Protein AF-A0A484ZU88-F1 (afdb_monomer_lite)

Sequence (55 aa):
MNLRELLMVMLLVVLLILLGVYPQPI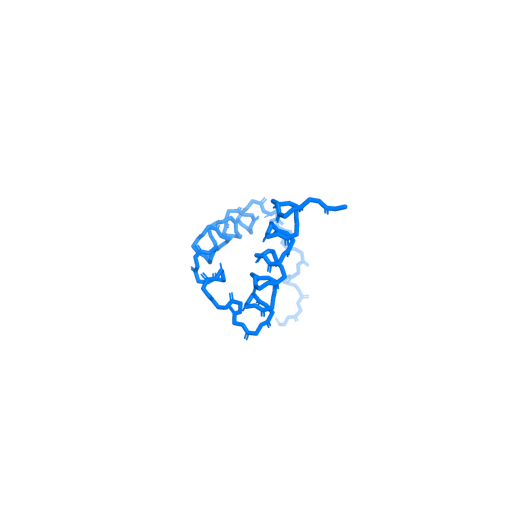LDTSYSAVSTIQKWFSAAAPVYPEMSIGM

Organism: NCBI:txid82979

Structure (mmCIF, N/CA/C/O backbone):
data_AF-A0A484ZU88-F1
#
_entry.id   AF-A0A484ZU88-F1
#
loop_
_atom_site.group_PDB
_atom_site.id
_atom_site.type_symbol
_atom_site.label_atom_id
_atom_site.label_alt_id
_atom_site.label_comp_id
_atom_site.label_asym_id
_atom_site.label_entity_id
_atom_site.label_seq_id
_atom_site.pdbx_PDB_ins_code
_atom_site.Cartn_x
_atom_site.Cartn_y
_atom_site.Cartn_z
_atom_site.occupancy
_atom_site.B_iso_or_equiv
_atom_site.auth_seq_id
_atom_site.auth_comp_id
_atom_site.auth_asym_id
_atom_site.auth_atom_id
_atom_site.pdbx_PDB_model_num
ATOM 1 N N . MET A 1 1 ? -4.098 8.620 25.338 1.00 68.44 1 MET A N 1
ATOM 2 C CA . MET A 1 1 ? -4.577 8.245 23.994 1.00 68.44 1 MET A CA 1
ATOM 3 C C . MET A 1 1 ? -6.027 8.655 23.880 1.00 68.44 1 MET A C 1
ATOM 5 O O . MET A 1 1 ? -6.825 8.263 24.726 1.00 68.44 1 MET A O 1
ATOM 9 N N . ASN A 1 2 ? -6.346 9.483 22.894 1.00 93.00 2 ASN A N 1
ATOM 10 C CA . ASN A 1 2 ? -7.708 9.951 22.644 1.00 93.00 2 ASN A CA 1
ATOM 11 C C . ASN A 1 2 ? -8.461 8.979 21.726 1.00 93.00 2 ASN A C 1
ATOM 13 O O . ASN A 1 2 ? -7.846 8.251 20.948 1.00 93.00 2 ASN A O 1
ATOM 17 N N . LEU A 1 3 ? -9.799 8.998 21.760 1.00 96.19 3 LEU A N 1
ATOM 18 C CA . LEU A 1 3 ? -10.636 8.075 20.977 1.00 96.19 3 LEU A CA 1
ATOM 19 C C . LEU A 1 3 ? -10.294 8.080 19.474 1.00 96.19 3 LEU A C 1
ATOM 21 O O . LEU A 1 3 ? -10.261 7.032 18.843 1.00 96.19 3 LEU A O 1
ATOM 25 N N . ARG A 1 4 ? -9.968 9.247 18.907 1.00 96.94 4 ARG A N 1
ATOM 26 C CA . ARG A 1 4 ? -9.555 9.392 17.499 1.00 96.94 4 ARG A CA 1
ATOM 27 C C . ARG A 1 4 ? -8.267 8.631 17.173 1.00 96.94 4 ARG A C 1
ATOM 29 O O . ARG A 1 4 ? -8.184 7.992 16.132 1.00 96.94 4 ARG A O 1
ATOM 36 N N . GLU A 1 5 ? -7.275 8.714 18.056 1.00 96.62 5 GLU A N 1
ATOM 37 C CA . GLU A 1 5 ? -5.988 8.025 17.904 1.00 96.62 5 GLU A CA 1
ATOM 38 C C . GLU A 1 5 ? -6.187 6.514 18.017 1.00 96.62 5 GLU A C 1
ATOM 40 O O . GLU A 1 5 ? -5.693 5.765 17.180 1.00 96.62 5 GLU A O 1
ATOM 45 N N . LEU A 1 6 ? -6.985 6.077 18.999 1.00 96.44 6 LEU A N 1
ATOM 46 C CA . LEU A 1 6 ? -7.325 4.669 19.185 1.00 96.44 6 LEU A CA 1
ATOM 47 C C . LEU A 1 6 ? -8.031 4.092 17.949 1.00 96.44 6 LEU A C 1
ATOM 49 O O . LEU A 1 6 ? -7.664 3.016 17.488 1.00 96.44 6 LEU A O 1
ATOM 53 N N . LEU A 1 7 ? -9.000 4.814 17.379 1.00 97.31 7 LEU A N 1
ATOM 54 C CA . LEU A 1 7 ? -9.713 4.385 16.172 1.00 97.31 7 LEU A CA 1
ATOM 55 C C . LEU A 1 7 ? -8.794 4.298 14.947 1.00 97.31 7 LEU A C 1
ATOM 57 O O . LEU A 1 7 ? -8.890 3.332 14.194 1.00 97.31 7 LEU A O 1
ATOM 61 N N . MET A 1 8 ? -7.885 5.261 14.759 1.00 97.44 8 MET A N 1
ATOM 62 C CA . MET A 1 8 ? -6.903 5.206 13.668 1.00 97.44 8 MET A CA 1
ATOM 63 C C . MET A 1 8 ? -5.976 3.997 13.803 1.00 97.44 8 MET A C 1
ATOM 65 O O . MET A 1 8 ? -5.762 3.282 12.827 1.00 97.44 8 MET A O 1
ATOM 69 N N . VAL A 1 9 ? -5.466 3.729 15.008 1.00 97.44 9 VAL A N 1
ATOM 70 C CA . VAL A 1 9 ? -4.603 2.564 15.249 1.00 97.44 9 VAL A CA 1
ATOM 71 C C . VAL A 1 9 ? -5.373 1.261 15.030 1.00 97.44 9 VAL A C 1
ATOM 73 O O . VAL A 1 9 ? -4.868 0.374 14.349 1.00 97.44 9 VAL A O 1
ATOM 76 N N . MET A 1 10 ? -6.606 1.152 15.531 1.00 96.81 10 MET A N 1
ATOM 77 C CA . MET A 1 10 ? -7.436 -0.041 15.325 1.00 96.81 10 MET A CA 1
ATOM 78 C C . MET A 1 10 ? -7.741 -0.284 13.842 1.00 96.81 10 MET A C 1
ATOM 80 O O . MET A 1 10 ? -7.658 -1.422 13.384 1.00 96.81 10 MET A O 1
ATOM 84 N N . LEU A 1 11 ? -8.020 0.772 13.072 1.00 97.50 11 LEU A N 1
ATOM 85 C CA . LEU A 1 11 ? -8.190 0.682 11.620 1.00 97.50 11 LEU A CA 1
ATOM 86 C C . LEU A 1 11 ? -6.921 0.135 10.952 1.00 97.50 11 LEU A C 1
ATOM 88 O O . LEU A 1 11 ? -7.006 -0.806 10.163 1.00 97.50 11 LEU A O 1
ATOM 92 N N . LEU A 1 12 ? -5.748 0.680 11.287 1.00 97.44 12 LEU A N 1
ATOM 93 C CA . LEU A 1 12 ? -4.473 0.212 10.733 1.00 97.44 12 LEU A CA 1
ATOM 94 C C . LEU A 1 12 ? -4.202 -1.256 11.070 1.00 97.44 12 LEU A C 1
ATOM 96 O O . LEU A 1 12 ? -3.772 -2.005 10.197 1.00 97.44 12 LEU A O 1
ATOM 100 N N . VAL A 1 13 ? -4.490 -1.685 12.300 1.00 98.06 13 VAL A N 1
ATOM 101 C CA . VAL A 1 13 ? -4.339 -3.087 12.715 1.00 98.06 13 VAL A CA 1
ATOM 102 C C . VAL A 1 13 ? -5.221 -4.003 11.868 1.00 98.06 13 VAL A C 1
ATOM 104 O O . VAL A 1 13 ? -4.736 -5.013 11.362 1.00 98.06 13 VAL A O 1
ATOM 107 N N . VAL A 1 14 ? -6.489 -3.640 11.655 1.00 97.75 14 VAL A N 1
ATOM 108 C CA . VAL A 1 14 ? -7.401 -4.422 10.806 1.00 97.75 14 VAL A CA 1
ATOM 109 C C . VAL A 1 14 ? -6.882 -4.504 9.370 1.00 97.75 14 VAL A C 1
ATOM 111 O O . VAL A 1 14 ? -6.858 -5.595 8.800 1.00 97.75 14 VAL A O 1
ATOM 114 N N . LEU A 1 15 ? -6.419 -3.388 8.796 1.00 96.50 15 LEU A N 1
ATOM 115 C CA . LEU A 1 15 ? -5.841 -3.381 7.449 1.00 96.50 15 LEU A CA 1
ATOM 116 C C . LEU A 1 15 ? -4.579 -4.245 7.350 1.00 96.50 15 LEU A C 1
ATOM 118 O O . LEU A 1 15 ? -4.420 -4.957 6.363 1.00 96.50 15 LEU A O 1
ATOM 122 N N . LEU A 1 16 ? -3.705 -4.224 8.359 1.00 96.38 16 LEU A N 1
ATOM 123 C CA . LEU A 1 16 ? -2.494 -5.049 8.391 1.00 96.38 16 LEU A CA 1
ATOM 124 C C . LEU A 1 16 ? -2.813 -6.542 8.483 1.00 96.38 16 LEU A C 1
ATOM 126 O O . LEU A 1 16 ? -2.190 -7.341 7.788 1.00 96.38 16 LEU A O 1
ATOM 130 N N . ILE A 1 17 ? -3.796 -6.922 9.303 1.00 97.38 17 ILE A N 1
ATOM 131 C CA . ILE A 1 17 ? -4.242 -8.318 9.397 1.00 97.38 17 ILE A CA 1
ATOM 132 C C . ILE A 1 17 ? -4.850 -8.760 8.064 1.00 97.38 17 ILE A C 1
ATOM 134 O O . ILE A 1 17 ? -4.487 -9.818 7.553 1.00 97.38 17 ILE A O 1
ATOM 138 N N . LEU A 1 18 ? -5.732 -7.945 7.475 1.00 96.06 18 LEU A N 1
ATOM 139 C CA . LEU A 1 18 ? -6.344 -8.251 6.183 1.00 96.06 18 LEU A CA 1
ATOM 140 C C . LEU A 1 18 ? -5.285 -8.396 5.084 1.00 96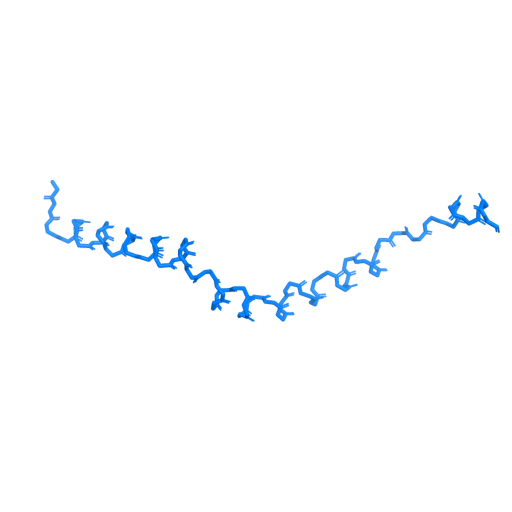.06 18 LEU A C 1
ATOM 142 O O . LEU A 1 18 ? -5.348 -9.343 4.306 1.00 96.06 18 LEU A O 1
ATOM 146 N N . LEU A 1 19 ? -4.287 -7.509 5.065 1.00 95.50 19 LEU A N 1
ATOM 147 C CA . LEU A 1 19 ? -3.157 -7.581 4.142 1.00 95.50 19 LEU A CA 1
ATOM 148 C C . LEU A 1 19 ? -2.318 -8.849 4.353 1.00 95.50 19 LEU A C 1
ATOM 150 O O . LEU A 1 19 ? -1.877 -9.453 3.380 1.00 95.50 19 LEU A O 1
ATOM 154 N N . GLY A 1 20 ? -2.103 -9.261 5.604 1.00 95.50 20 GLY A N 1
ATOM 155 C CA . GLY A 1 20 ? -1.340 -10.465 5.936 1.00 95.50 20 GLY A CA 1
ATOM 156 C C . GLY A 1 20 ? -2.057 -11.767 5.570 1.00 95.50 20 GLY A C 1
ATOM 157 O O . GLY A 1 20 ? -1.413 -12.712 5.125 1.00 95.50 20 GLY A O 1
ATOM 158 N N . VAL A 1 21 ? -3.383 -11.822 5.730 1.00 96.75 21 VAL A N 1
ATOM 159 C CA . VAL A 1 21 ? -4.187 -13.018 5.418 1.00 96.75 21 VAL A CA 1
ATOM 160 C C . VAL A 1 21 ? -4.548 -13.085 3.934 1.00 96.75 21 VAL A C 1
ATOM 162 O O . VAL A 1 21 ? -4.543 -14.165 3.347 1.00 96.75 21 VAL A O 1
ATOM 165 N N . TYR A 1 22 ? -4.857 -11.944 3.316 1.00 95.38 22 TYR A N 1
ATOM 166 C CA . TYR A 1 22 ? -5.285 -11.858 1.923 1.00 95.38 22 TYR A CA 1
ATOM 167 C C . TYR A 1 22 ? -4.534 -10.739 1.180 1.00 95.38 22 TYR A C 1
ATOM 169 O O . TYR A 1 22 ? -5.101 -9.682 0.891 1.00 95.38 22 TYR A O 1
ATOM 177 N N . PRO A 1 23 ? -3.252 -10.962 0.829 1.00 91.94 23 PRO A N 1
ATOM 178 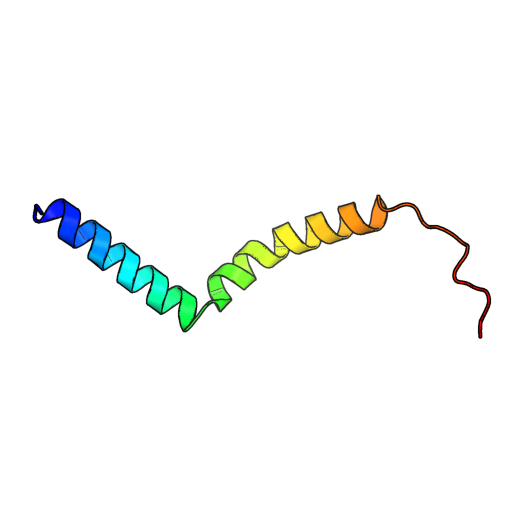C CA . PRO A 1 23 ? -2.440 -9.974 0.113 1.00 91.94 23 PRO A CA 1
ATOM 179 C C . PRO A 1 23 ? -2.852 -9.801 -1.358 1.00 91.94 23 PRO A C 1
ATOM 181 O O . PRO A 1 23 ? -2.450 -8.841 -2.016 1.00 91.94 23 PRO A O 1
ATOM 184 N N . GLN A 1 24 ? -3.652 -10.731 -1.881 1.00 92.00 24 GLN A N 1
ATOM 185 C CA . GLN A 1 24 ? -3.949 -10.881 -3.303 1.00 92.00 24 GLN A CA 1
ATOM 186 C C . GLN A 1 24 ? -4.504 -9.618 -3.990 1.00 92.00 24 GLN A C 1
ATOM 188 O O . GLN A 1 24 ? -3.981 -9.272 -5.042 1.00 92.00 24 GLN A O 1
ATOM 193 N N . PRO A 1 25 ? -5.434 -8.832 -3.406 1.00 91.31 25 PRO A N 1
ATOM 194 C CA . PRO A 1 25 ? -5.945 -7.612 -4.040 1.00 91.31 25 PRO A CA 1
ATOM 195 C C . PRO A 1 25 ? -4.860 -6.568 -4.316 1.00 91.31 25 PRO A C 1
ATOM 197 O O . PRO A 1 25 ? -4.909 -5.853 -5.320 1.00 91.31 25 PRO A O 1
ATOM 200 N N . ILE A 1 26 ? -3.870 -6.473 -3.423 1.00 92.94 26 ILE A N 1
ATOM 201 C CA . ILE A 1 26 ? -2.754 -5.535 -3.567 1.00 92.94 26 ILE A CA 1
ATOM 202 C C . ILE A 1 26 ? -1.777 -6.038 -4.631 1.00 92.94 26 ILE A C 1
ATOM 204 O O . ILE A 1 26 ? -1.288 -5.246 -5.442 1.00 92.94 26 ILE A O 1
ATOM 208 N N . LEU A 1 27 ? -1.529 -7.349 -4.668 1.00 92.38 27 LEU A N 1
ATOM 209 C CA . LEU A 1 27 ? -0.704 -7.977 -5.699 1.00 92.38 27 LEU A CA 1
ATOM 210 C C . LEU A 1 27 ? -1.338 -7.815 -7.083 1.00 92.38 27 LEU A C 1
ATOM 212 O O . LEU A 1 27 ? -0.667 -7.333 -7.988 1.00 92.38 27 LEU A O 1
ATOM 216 N N . ASP A 1 28 ? -2.631 -8.098 -7.223 1.00 93.75 28 ASP A N 1
ATOM 217 C CA . ASP A 1 28 ? -3.359 -7.990 -8.491 1.00 93.75 28 ASP A CA 1
ATOM 218 C C . ASP A 1 28 ? -3.383 -6.545 -9.014 1.00 93.75 28 ASP A C 1
ATOM 220 O O . ASP A 1 28 ? -3.158 -6.298 -10.200 1.00 93.75 28 ASP A O 1
ATOM 224 N N . THR A 1 29 ? -3.576 -5.566 -8.123 1.00 92.62 29 THR A N 1
ATOM 225 C CA . THR A 1 29 ? -3.568 -4.140 -8.493 1.00 92.62 29 THR A CA 1
ATOM 226 C C . THR A 1 29 ? -2.179 -3.672 -8.937 1.00 92.62 29 THR A C 1
ATOM 228 O O . THR A 1 29 ? -2.040 -2.956 -9.930 1.00 92.62 29 THR A O 1
ATOM 231 N N . SER A 1 30 ? -1.129 -4.066 -8.208 1.00 93.69 30 SER A N 1
ATOM 232 C CA . SER A 1 30 ? 0.248 -3.635 -8.491 1.00 93.69 30 SER A CA 1
ATOM 233 C C . SER A 1 30 ? 0.910 -4.415 -9.632 1.00 93.69 30 SER A C 1
ATOM 235 O O . SER A 1 30 ? 1.846 -3.903 -10.251 1.00 93.69 30 SER A O 1
ATOM 237 N N . TYR A 1 31 ? 0.402 -5.603 -9.972 1.00 93.06 31 TYR A N 1
ATOM 238 C CA . TYR A 1 31 ? 0.968 -6.505 -10.976 1.00 93.06 31 TYR A CA 1
ATOM 239 C C . TYR A 1 31 ? 1.196 -5.834 -12.338 1.00 93.06 31 TYR A C 1
ATOM 241 O O . TYR A 1 31 ? 2.261 -5.981 -12.939 1.00 93.06 31 TYR A O 1
ATOM 249 N N . SER A 1 32 ? 0.233 -5.045 -12.822 1.00 91.06 32 SER A N 1
ATOM 250 C CA . SER A 1 32 ? 0.355 -4.333 -14.105 1.00 91.06 32 SER A CA 1
ATOM 251 C C . SER A 1 32 ? 1.513 -3.324 -14.103 1.00 91.06 32 SER A C 1
ATOM 253 O O . SER A 1 32 ? 2.337 -3.290 -15.023 1.00 91.06 32 SER A O 1
ATOM 255 N N . ALA A 1 33 ? 1.632 -2.542 -13.029 1.00 93.12 33 ALA A N 1
ATOM 256 C CA . ALA A 1 33 ? 2.688 -1.545 -12.890 1.00 93.12 33 ALA A CA 1
ATOM 257 C C . ALA A 1 33 ? 4.064 -2.208 -12.728 1.00 93.12 33 ALA A C 1
ATOM 259 O O . ALA A 1 33 ? 5.004 -1.874 -13.451 1.00 93.12 33 ALA A O 1
ATOM 260 N N . VAL A 1 34 ? 4.168 -3.192 -11.831 1.00 94.62 34 VAL A N 1
ATOM 261 C CA . VAL A 1 34 ? 5.418 -3.913 -11.556 1.00 94.62 34 VAL A CA 1
ATOM 262 C C . VAL A 1 34 ? 5.895 -4.675 -12.789 1.00 94.62 34 VAL A C 1
ATOM 264 O O . VAL A 1 34 ? 7.065 -4.565 -13.143 1.00 94.62 34 VAL A O 1
ATOM 267 N N . SER A 1 35 ? 5.009 -5.382 -13.494 1.00 91.38 35 SER A N 1
ATOM 268 C CA . SER A 1 35 ? 5.380 -6.114 -14.714 1.00 91.38 35 SER A CA 1
ATOM 269 C C . SER A 1 35 ? 5.850 -5.183 -15.834 1.00 91.38 35 SER A C 1
ATOM 271 O O . SER A 1 35 ? 6.775 -5.522 -16.571 1.00 91.38 35 SER A O 1
ATOM 273 N N . THR A 1 36 ? 5.266 -3.989 -15.952 1.00 91.88 36 THR A N 1
ATOM 274 C CA . THR A 1 36 ? 5.723 -2.973 -16.909 1.00 91.88 36 THR A CA 1
ATOM 275 C C . THR A 1 36 ? 7.125 -2.490 -16.556 1.00 91.88 36 THR A C 1
ATOM 277 O O . THR A 1 36 ? 8.005 -2.489 -17.414 1.00 91.88 36 THR A O 1
ATOM 280 N N . ILE A 1 37 ? 7.367 -2.146 -15.289 1.00 94.12 37 ILE A N 1
ATOM 281 C CA . ILE A 1 37 ? 8.688 -1.715 -14.813 1.00 94.12 37 ILE A CA 1
ATOM 282 C C . ILE A 1 37 ? 9.725 -2.827 -15.002 1.00 94.12 37 ILE A C 1
ATOM 284 O O . ILE A 1 37 ? 10.813 -2.554 -15.499 1.00 94.12 37 ILE A O 1
ATOM 288 N N . GLN A 1 38 ? 9.388 -4.076 -14.673 1.00 92.31 38 GLN A N 1
ATOM 289 C CA . GLN A 1 38 ? 10.274 -5.224 -14.872 1.00 92.31 38 GLN A CA 1
ATOM 290 C C . GLN A 1 38 ? 10.662 -5.396 -16.343 1.00 92.31 38 GLN A C 1
ATOM 292 O O . GLN A 1 38 ? 11.838 -5.589 -16.632 1.00 92.31 38 GLN A O 1
ATOM 297 N N . LYS A 1 39 ? 9.712 -5.257 -17.278 1.00 91.94 39 LYS A N 1
ATOM 298 C CA . LYS A 1 39 ? 10.002 -5.319 -18.721 1.00 91.94 39 LYS A CA 1
ATOM 299 C C . LYS A 1 39 ? 11.008 -4.251 -19.147 1.00 91.94 39 LYS A C 1
ATOM 301 O O . LYS A 1 39 ? 11.993 -4.578 -19.804 1.00 91.94 39 LYS A O 1
ATOM 306 N N . TRP A 1 40 ? 10.786 -2.994 -18.759 1.00 92.69 40 TRP A N 1
ATOM 307 C CA . TRP A 1 40 ? 11.701 -1.898 -19.094 1.00 92.69 40 TRP A CA 1
ATOM 308 C C . TRP A 1 40 ? 13.071 -2.069 -18.442 1.00 92.69 40 TRP A C 1
ATOM 310 O O . TRP A 1 40 ? 14.089 -1.847 -19.090 1.00 92.69 40 TRP A O 1
ATOM 320 N N . PHE A 1 41 ? 13.102 -2.509 -17.185 1.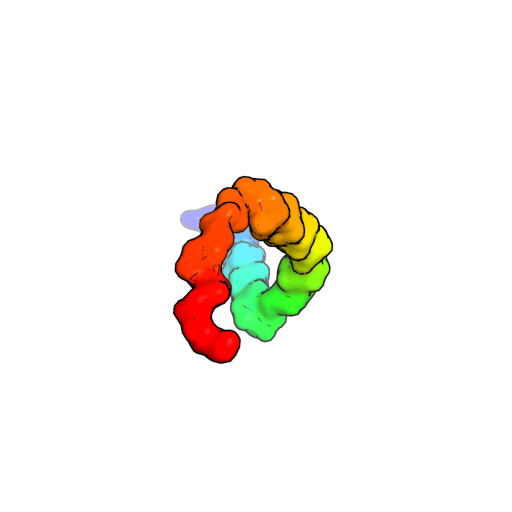00 90.94 41 PHE A N 1
ATOM 321 C CA . PHE A 1 41 ? 14.335 -2.762 -16.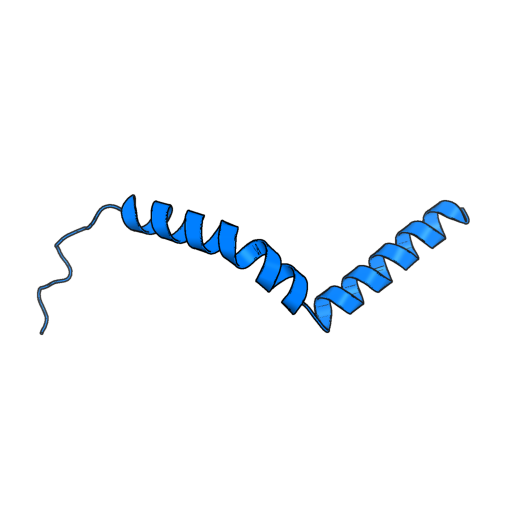452 1.00 90.94 41 PHE A CA 1
ATOM 322 C C . PHE A 1 41 ? 15.164 -3.878 -17.098 1.00 90.94 41 PHE A C 1
ATOM 324 O O . PHE A 1 41 ? 16.348 -3.684 -17.363 1.00 90.94 41 PHE A O 1
ATOM 331 N N . SER A 1 42 ? 14.545 -5.018 -17.418 1.00 88.81 42 SER A N 1
ATOM 332 C CA . SER A 1 42 ? 15.216 -6.130 -18.098 1.00 88.81 42 SER A CA 1
ATOM 333 C C . SER A 1 42 ? 15.688 -5.763 -19.504 1.00 88.81 42 SER A C 1
ATOM 335 O O . SER A 1 42 ? 16.736 -6.237 -19.924 1.00 88.81 42 SER A O 1
ATOM 337 N N . ALA A 1 43 ? 14.949 -4.914 -20.223 1.00 88.56 43 ALA A N 1
ATOM 338 C CA . ALA A 1 43 ? 15.352 -4.434 -21.544 1.00 88.56 43 ALA A CA 1
ATOM 339 C C . ALA A 1 43 ? 16.507 -3.417 -21.491 1.00 88.56 43 ALA A C 1
ATOM 341 O O . ALA A 1 43 ? 17.297 -3.340 -22.427 1.00 88.56 43 ALA A O 1
ATOM 342 N N . ALA A 1 44 ? 16.595 -2.627 -20.417 1.00 85.81 44 ALA A N 1
ATOM 343 C CA . ALA A 1 44 ? 17.659 -1.645 -20.213 1.00 85.81 44 ALA A CA 1
ATOM 344 C C . ALA A 1 44 ? 18.938 -2.255 -19.619 1.00 85.81 44 ALA A C 1
ATOM 346 O O . ALA A 1 44 ? 20.007 -1.650 -19.721 1.00 85.81 44 ALA A O 1
ATOM 347 N N . ALA A 1 45 ? 18.839 -3.427 -18.984 1.00 79.38 45 ALA A N 1
ATOM 348 C CA . ALA A 1 45 ? 20.000 -4.142 -18.482 1.00 79.38 45 ALA A CA 1
ATOM 349 C C . ALA A 1 45 ? 20.940 -4.479 -19.657 1.00 79.38 45 ALA A C 1
ATOM 351 O O . ALA A 1 45 ? 20.484 -5.032 -20.661 1.00 79.38 45 ALA A O 1
ATOM 352 N N . PRO A 1 46 ? 22.243 -4.151 -19.570 1.00 70.56 46 PRO A N 1
ATOM 353 C CA . PRO A 1 46 ? 23.185 -4.484 -20.625 1.00 70.56 46 PRO A CA 1
ATOM 354 C C . PRO A 1 46 ? 23.200 -6.000 -20.832 1.00 70.56 46 PRO A C 1
ATOM 356 O O . PRO A 1 46 ? 23.496 -6.767 -19.916 1.00 70.56 46 PRO A O 1
ATOM 359 N N . VAL A 1 47 ? 22.881 -6.431 -22.052 1.00 67.19 47 VAL A N 1
ATOM 360 C CA . VAL A 1 47 ? 23.141 -7.801 -22.492 1.00 67.19 47 VAL A CA 1
ATOM 361 C C . VAL A 1 47 ? 24.657 -7.952 -22.528 1.00 67.19 47 VAL A C 1
ATOM 363 O O . VAL A 1 47 ? 25.297 -7.467 -23.455 1.00 67.19 47 VAL A O 1
ATOM 366 N N . TYR A 1 48 ? 25.244 -8.577 -21.509 1.00 57.22 48 TYR A N 1
ATOM 367 C CA . TYR A 1 48 ? 26.614 -9.073 -21.595 1.00 57.22 48 TYR A CA 1
ATOM 368 C C . TYR A 1 48 ? 26.568 -10.369 -22.423 1.00 57.22 48 TYR A C 1
ATOM 370 O O . TYR A 1 48 ? 26.021 -11.362 -21.941 1.00 57.22 48 TYR A O 1
ATOM 378 N N . PRO A 1 49 ? 27.102 -10.406 -23.656 1.00 62.69 49 PRO A N 1
ATOM 379 C CA . PRO A 1 49 ? 27.018 -11.577 -24.537 1.00 62.69 49 PRO A CA 1
ATOM 380 C C . PRO A 1 49 ? 27.920 -12.759 -24.110 1.00 62.69 49 PRO A C 1
ATOM 382 O O . PRO A 1 49 ? 28.091 -13.712 -24.861 1.00 62.69 49 PRO A O 1
ATOM 385 N N . GLU A 1 50 ? 28.484 -12.736 -22.900 1.00 58.16 50 GLU A N 1
ATOM 386 C CA . GLU A 1 50 ? 29.577 -13.620 -22.461 1.00 58.16 50 GLU A CA 1
ATOM 387 C C . GLU A 1 50 ? 29.108 -14.903 -21.742 1.00 58.16 50 GLU A C 1
ATOM 389 O O . GLU A 1 50 ? 29.934 -15.732 -21.373 1.00 58.16 50 GLU A O 1
ATOM 394 N N . MET A 1 51 ? 27.799 -15.123 -21.556 1.00 60.88 51 MET A N 1
ATOM 395 C CA . MET A 1 51 ? 27.268 -16.374 -20.981 1.00 60.88 51 MET A CA 1
ATOM 396 C C . MET A 1 51 ? 26.506 -17.213 -22.019 1.00 60.88 51 MET A C 1
ATOM 398 O O . MET A 1 51 ? 25.432 -17.742 -21.756 1.00 60.88 51 MET A O 1
ATOM 402 N N . SER A 1 52 ? 27.076 -17.318 -23.222 1.00 61.47 52 SER A N 1
ATOM 403 C CA . SER A 1 52 ? 26.681 -18.258 -24.284 1.00 61.47 52 SER A CA 1
ATOM 404 C C . SER A 1 52 ? 27.887 -19.088 -24.760 1.00 61.47 52 SER A C 1
ATOM 406 O O . SER A 1 52 ? 28.046 -19.350 -25.950 1.00 61.47 52 SER A O 1
ATOM 408 N N . ILE A 1 53 ? 28.763 -19.498 -23.839 1.00 65.81 53 ILE A N 1
ATOM 409 C CA . ILE A 1 53 ? 29.740 -20.572 -24.069 1.00 65.81 53 ILE A CA 1
ATOM 410 C C . ILE A 1 53 ? 29.496 -21.625 -22.990 1.00 65.81 53 ILE A C 1
ATOM 412 O O . ILE A 1 53 ? 29.959 -21.476 -21.862 1.00 65.81 53 ILE A O 1
ATOM 416 N N . GLY A 1 54 ? 28.716 -22.661 -23.310 1.00 69.38 54 GLY A N 1
ATOM 417 C CA . GLY A 1 54 ? 28.494 -23.767 -22.377 1.00 69.38 54 GLY A CA 1
ATOM 418 C C . GLY A 1 54 ? 27.197 -24.559 -22.520 1.00 69.38 54 GLY A C 1
ATOM 419 O O . GLY A 1 54 ? 26.661 -24.974 -21.495 1.00 69.38 54 GLY A O 1
ATOM 420 N N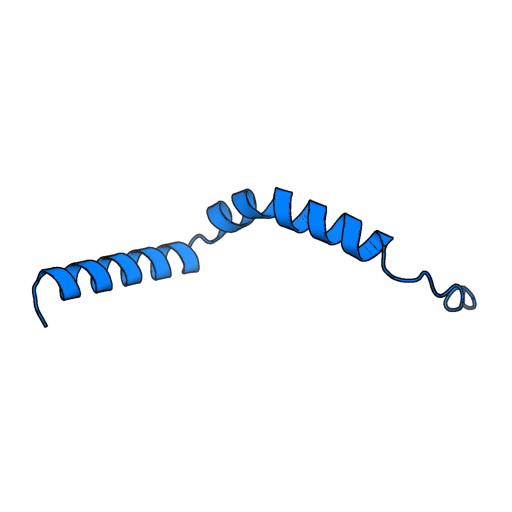 . MET A 1 55 ? 26.694 -24.782 -23.737 1.00 54.50 55 MET A N 1
ATOM 421 C CA . MET A 1 55 ? 25.979 -26.018 -24.079 1.00 54.50 55 MET A CA 1
ATOM 422 C C . MET A 1 55 ? 26.188 -26.338 -25.556 1.00 54.50 55 MET A C 1
ATOM 424 O O . MET A 1 55 ? 26.083 -25.389 -26.364 1.00 54.50 55 MET A O 1
#

Secondary structure (DSSP, 8-state):
--HHHHHHHHHHHHHHHHHHH--HHHHHHHHHHHHHHHHHHHHHS---TTS----

Radius of gyration: 21.3 Å; chains: 1; bounding box: 40×36×48 Å

Foldseek 3Di:
DDPVVVVVVVVVVVVVVCCVVPVPVVCVVCVVVVVVVVVVVVVPPDPPVPPPPDD

pLDDT: mean 87.73, std 12.83, range [54.5, 98.06]